Protein AF-A0A3B8WQM5-F1 (afdb_monomer_lite)

Radius of gyration: 18.55 Å; chains: 1; bounding box: 41×41×47 Å

pLDDT: mean 94.69, std 3.97, range [73.25, 98.44]

Struc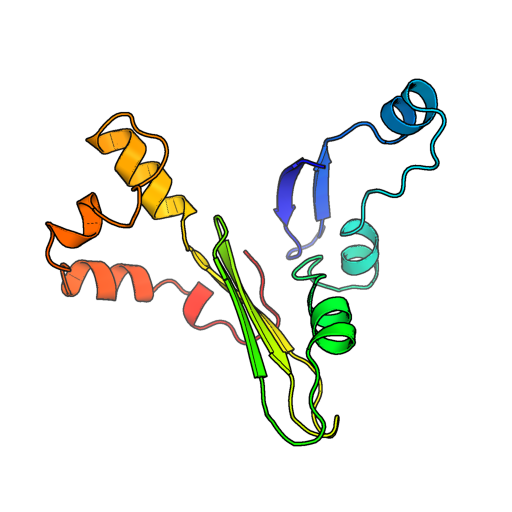ture (mmCIF, N/CA/C/O backbone):
data_AF-A0A3B8WQM5-F1
#
_entry.id   AF-A0A3B8WQM5-F1
#
loop_
_atom_site.group_PDB
_atom_site.id
_atom_site.type_symbol
_atom_site.label_atom_id
_atom_site.label_alt_id
_atom_site.label_comp_id
_atom_site.label_asym_id
_atom_site.label_entity_id
_atom_site.label_seq_id
_atom_site.pdbx_PDB_ins_code
_atom_site.Cartn_x
_atom_site.Cartn_y
_atom_site.Cartn_z
_atom_site.occupancy
_atom_site.B_iso_or_equiv
_atom_site.auth_seq_id
_atom_site.auth_comp_id
_atom_site.auth_asym_id
_atom_site.auth_atom_id
_atom_site.pdbx_PDB_model_num
ATOM 1 N N . GLY A 1 1 ? -4.397 11.530 -9.464 1.00 92.81 1 GLY A N 1
ATOM 2 C CA . GLY A 1 1 ? -5.836 11.204 -9.399 1.00 92.81 1 GLY A CA 1
ATOM 3 C C . GLY A 1 1 ? -6.174 10.664 -8.026 1.00 92.81 1 GLY A C 1
ATOM 4 O O . GLY A 1 1 ? -5.253 10.360 -7.280 1.00 92.81 1 GLY A O 1
ATOM 5 N N . GLN A 1 2 ? -7.460 10.533 -7.710 1.00 95.56 2 GLN A N 1
ATOM 6 C CA . GLN A 1 2 ? -7.966 9.980 -6.450 1.00 95.56 2 GLN A CA 1
ATOM 7 C C . GLN A 1 2 ? -8.669 8.649 -6.723 1.00 95.56 2 GLN A C 1
ATOM 9 O O . GLN A 1 2 ? -9.584 8.606 -7.544 1.00 95.56 2 GLN A O 1
ATOM 14 N N . THR A 1 3 ? -8.271 7.569 -6.050 1.00 94.75 3 THR A N 1
ATOM 15 C CA . THR A 1 3 ? -8.971 6.281 -6.166 1.00 94.75 3 THR A CA 1
ATOM 16 C C . THR A 1 3 ? -10.355 6.388 -5.537 1.00 94.75 3 THR A C 1
ATOM 18 O O . THR A 1 3 ? -10.481 6.782 -4.380 1.00 94.75 3 THR A O 1
ATOM 21 N N . ILE A 1 4 ? -11.379 6.012 -6.303 1.00 96.25 4 ILE A N 1
ATOM 22 C CA . ILE A 1 4 ? -12.757 5.855 -5.822 1.00 96.25 4 ILE A CA 1
ATOM 23 C C . ILE A 1 4 ? -13.064 4.383 -5.568 1.00 96.25 4 ILE A C 1
ATOM 25 O O . ILE A 1 4 ? -13.679 4.053 -4.556 1.00 96.25 4 ILE A O 1
ATOM 29 N N . ARG A 1 5 ? -12.626 3.488 -6.460 1.00 94.19 5 ARG A N 1
ATOM 30 C CA . ARG A 1 5 ? -12.766 2.033 -6.311 1.00 94.19 5 ARG A CA 1
ATOM 31 C C . ARG A 1 5 ? -11.572 1.315 -6.925 1.00 94.19 5 ARG A C 1
ATOM 33 O O . ARG A 1 5 ? -11.029 1.769 -7.931 1.00 94.19 5 ARG A O 1
ATOM 40 N N . HIS A 1 6 ? -11.199 0.191 -6.331 1.00 93.38 6 HIS A N 1
ATOM 41 C CA . HIS A 1 6 ? -10.163 -0.700 -6.827 1.00 93.38 6 HIS A CA 1
ATOM 42 C C . HIS A 1 6 ? -10.661 -2.138 -6.675 1.00 93.38 6 HIS A C 1
ATOM 44 O O . HIS A 1 6 ? -10.927 -2.576 -5.561 1.00 93.38 6 HIS A O 1
ATOM 50 N N . GLN A 1 7 ? -10.862 -2.839 -7.790 1.00 94.00 7 GLN A N 1
ATOM 51 C CA . GLN A 1 7 ? -11.351 -4.215 -7.802 1.00 94.00 7 GLN A CA 1
ATOM 52 C C . GLN A 1 7 ? -10.636 -4.995 -8.916 1.00 94.00 7 GLN A C 1
ATOM 54 O O . GLN A 1 7 ? -11.205 -5.226 -9.982 1.00 94.00 7 GLN A O 1
ATOM 59 N N . PRO A 1 8 ? -9.372 -5.395 -8.704 1.00 91.19 8 PRO A N 1
ATOM 60 C CA . PRO A 1 8 ? -8.571 -6.077 -9.722 1.00 91.19 8 PRO A CA 1
ATOM 61 C C . PRO A 1 8 ? -8.902 -7.569 -9.880 1.00 91.19 8 PRO A C 1
ATOM 63 O O . PRO A 1 8 ? -8.289 -8.255 -10.692 1.00 91.19 8 PRO A O 1
ATOM 66 N N . ALA A 1 9 ? -9.862 -8.083 -9.108 1.00 87.88 9 ALA A N 1
ATOM 67 C CA . ALA A 1 9 ? -10.287 -9.478 -9.122 1.00 87.88 9 ALA A 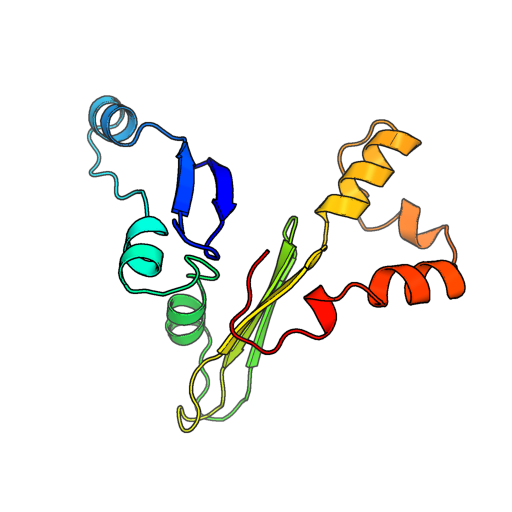CA 1
ATOM 68 C C . ALA A 1 9 ? -11.777 -9.623 -9.4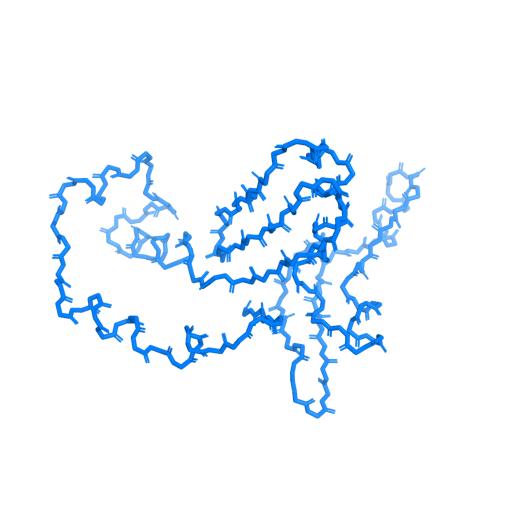80 1.00 87.88 9 ALA A C 1
ATOM 70 O O . ALA A 1 9 ? -12.580 -8.710 -9.282 1.00 87.88 9 ALA A O 1
ATOM 71 N N . GLY A 1 10 ? -12.154 -10.814 -9.951 1.00 88.06 10 GLY A N 1
ATOM 72 C CA . GLY A 1 10 ? -13.519 -11.155 -10.361 1.00 88.06 10 GLY A CA 1
ATOM 73 C C . GLY A 1 10 ? -13.716 -11.132 -11.879 1.00 88.06 10 GLY A C 1
ATOM 74 O O . GLY A 1 10 ? -12.758 -11.040 -12.640 1.00 88.06 10 GLY A O 1
ATOM 75 N N . ASN A 1 11 ? -14.973 -11.231 -12.322 1.00 91.69 11 ASN A N 1
ATOM 76 C CA . ASN A 1 11 ? -15.321 -11.398 -13.742 1.00 91.69 11 ASN A CA 1
ATOM 77 C C . ASN A 1 11 ? -15.118 -10.130 -14.593 1.00 91.69 11 ASN A C 1
ATOM 79 O O . ASN A 1 11 ? -15.083 -10.213 -15.816 1.00 91.69 11 ASN A O 1
ATOM 83 N N . ALA A 1 12 ? -15.017 -8.964 -13.955 1.00 93.75 12 ALA A N 1
ATOM 84 C CA . ALA A 1 12 ? -14.818 -7.677 -14.611 1.00 93.75 12 ALA A CA 1
ATOM 85 C C . ALA A 1 12 ? -13.831 -6.841 -13.779 1.00 93.75 12 ALA A C 1
ATOM 87 O O . ALA A 1 12 ? -14.268 -5.986 -13.011 1.00 93.75 12 ALA A O 1
ATOM 88 N N . PRO A 1 13 ? -12.520 -7.133 -13.846 1.00 94.75 13 PRO A N 1
ATOM 89 C CA . PRO A 1 13 ? -11.527 -6.438 -13.039 1.00 94.75 13 PRO A CA 1
ATOM 90 C C . PRO A 1 13 ? -11.372 -4.984 -13.504 1.00 94.75 13 PRO A C 1
ATOM 92 O O . PRO A 1 13 ? -11.283 -4.708 -14.701 1.00 94.75 13 PRO A O 1
ATOM 95 N N . PHE A 1 14 ? -11.344 -4.041 -12.561 1.00 95.81 14 PHE A N 1
ATOM 96 C CA . PHE A 1 14 ? -11.250 -2.613 -12.859 1.00 95.81 14 PHE A CA 1
ATOM 97 C C . PHE A 1 14 ? -10.620 -1.801 -11.722 1.00 95.81 14 PHE A C 1
ATOM 99 O O . PHE A 1 14 ? -10.480 -2.236 -10.578 1.00 95.81 14 PHE A O 1
ATOM 106 N N . SER A 1 15 ? -10.269 -0.559 -12.041 1.00 95.94 15 SER A N 1
ATOM 107 C CA . SER A 1 15 ? -9.847 0.447 -11.073 1.00 95.94 15 SER A CA 1
ATOM 108 C C . SER A 1 15 ? -10.361 1.803 -11.539 1.00 95.94 15 SER A C 1
ATOM 110 O O . SER A 1 15 ? -10.222 2.140 -12.709 1.00 95.94 15 SER A O 1
ATOM 112 N N . LEU A 1 16 ? -10.982 2.569 -10.643 1.00 96.31 16 LEU A N 1
ATOM 113 C CA . LEU A 1 16 ? -11.539 3.885 -10.951 1.00 96.31 16 LEU A CA 1
ATOM 114 C C . LEU A 1 16 ? -10.792 4.958 -10.167 1.00 96.31 16 LEU A C 1
ATOM 116 O O . LEU A 1 16 ? -10.864 5.017 -8.933 1.00 96.31 16 LEU A O 1
ATOM 120 N N . GLN A 1 17 ? -10.093 5.824 -10.896 1.00 97.25 17 GLN A N 1
ATOM 121 C CA . GLN A 1 17 ? -9.473 7.028 -10.359 1.00 97.25 17 GLN A CA 1
ATOM 122 C C . GLN A 1 17 ? -10.137 8.257 -10.975 1.00 97.25 17 GLN A C 1
ATOM 124 O O . GLN A 1 17 ? -10.254 8.352 -12.192 1.00 97.25 17 GLN A O 1
ATOM 129 N N . ILE A 1 18 ? -10.529 9.219 -10.143 1.00 97.00 18 ILE A N 1
ATOM 130 C CA . ILE A 1 18 ? -10.994 10.529 -10.609 1.00 97.00 18 ILE A CA 1
ATOM 131 C C . ILE A 1 18 ? -9.835 11.531 -10.688 1.00 97.00 18 ILE A C 1
ATOM 133 O O . ILE A 1 18 ? -8.755 11.333 -10.120 1.00 97.00 18 ILE A O 1
ATOM 137 N N . GLY A 1 19 ? -10.083 12.631 -11.392 1.00 95.31 19 GLY A N 1
ATOM 138 C CA . GLY A 1 19 ? -9.109 13.672 -11.712 1.00 95.31 19 GLY A CA 1
ATOM 139 C C . GLY A 1 19 ? -9.104 13.906 -13.217 1.00 95.31 19 GLY A C 1
ATOM 140 O O . GLY A 1 19 ? -8.657 13.050 -13.975 1.00 95.31 19 GLY A O 1
ATOM 141 N N . ASN A 1 20 ? -9.642 15.045 -13.652 1.00 96.81 20 ASN A N 1
ATOM 142 C CA . ASN A 1 20 ? -9.834 15.331 -15.069 1.00 96.81 20 ASN A CA 1
ATOM 143 C C . ASN A 1 20 ? -8.502 15.729 -15.727 1.00 96.81 20 ASN A C 1
ATOM 145 O O . ASN A 1 20 ? -8.102 16.891 -15.691 1.00 96.81 20 ASN A O 1
ATOM 149 N N . ALA A 1 21 ? -7.813 14.748 -16.315 1.00 97.25 21 ALA A N 1
ATOM 150 C CA . ALA A 1 21 ? -6.520 14.948 -16.965 1.00 97.25 21 ALA A CA 1
ATOM 151 C C . ALA A 1 21 ? -6.597 15.895 -18.172 1.00 97.25 21 ALA A C 1
ATOM 153 O O . ALA A 1 21 ? -5.683 16.689 -18.367 1.00 97.25 21 ALA A O 1
ATOM 154 N N . ALA A 1 22 ? -7.695 15.860 -18.936 1.00 97.81 22 ALA A N 1
ATOM 155 C CA . ALA A 1 22 ? -7.907 16.780 -20.052 1.00 97.81 22 ALA A CA 1
ATOM 156 C C . ALA A 1 22 ? -8.029 18.225 -19.551 1.00 97.81 22 ALA A C 1
ATOM 158 O O . ALA A 1 22 ? -7.325 19.106 -20.032 1.00 97.81 22 ALA A O 1
ATOM 159 N N . TRP A 1 23 ? -8.842 18.454 -18.513 1.00 98.00 23 TRP A N 1
ATOM 160 C CA . TRP A 1 23 ? -8.955 19.773 -17.888 1.00 98.00 23 TRP A CA 1
ATOM 161 C C . TRP A 1 23 ? -7.621 20.257 -17.311 1.00 98.00 23 TRP A C 1
ATOM 163 O O . TRP A 1 23 ? -7.280 21.421 -17.490 1.00 98.00 23 TRP A O 1
ATOM 173 N N . LEU A 1 24 ? -6.846 19.382 -16.655 1.00 97.88 24 LEU A N 1
ATOM 174 C CA . LEU A 1 24 ? -5.511 19.729 -16.149 1.00 97.88 24 LEU A CA 1
ATOM 175 C C . LEU A 1 24 ? -4.566 20.135 -17.283 1.00 97.88 24 LEU A C 1
ATOM 177 O O . LEU A 1 24 ? -3.871 21.142 -17.159 1.00 97.88 24 LEU A O 1
ATOM 181 N N . SER A 1 25 ? -4.569 19.383 -18.385 1.00 98.31 25 SER A N 1
ATOM 182 C CA . SER A 1 25 ? -3.705 19.663 -19.528 1.00 98.31 25 SER A CA 1
ATOM 183 C C . SER A 1 25 ? -4.045 21.003 -20.181 1.00 98.31 25 SER A C 1
ATOM 185 O O . SER A 1 25 ? -3.147 21.822 -20.367 1.00 98.31 25 SER A O 1
ATOM 187 N N . GLU A 1 26 ? -5.333 21.272 -20.416 1.00 98.38 26 GLU A N 1
ATOM 188 C CA . GLU A 1 26 ? -5.822 22.550 -20.953 1.00 98.38 26 GLU A CA 1
ATOM 189 C C . GLU A 1 26 ? -5.538 23.722 -20.004 1.00 98.38 26 GLU A C 1
ATOM 191 O O . GLU A 1 26 ? -5.030 24.766 -20.409 1.00 98.38 26 GLU A O 1
ATOM 196 N N . ARG A 1 27 ? -5.828 23.560 -18.706 1.00 98.38 27 ARG A N 1
ATOM 197 C CA . ARG A 1 27 ? -5.716 24.647 -17.722 1.00 98.38 27 ARG A CA 1
ATOM 198 C C . ARG A 1 27 ? -4.274 25.076 -17.462 1.00 98.38 27 ARG A C 1
ATOM 200 O O . ARG A 1 27 ? -4.057 26.236 -17.089 1.00 98.38 27 ARG A O 1
ATOM 207 N N . LEU A 1 28 ? -3.332 24.140 -17.574 1.00 98.06 28 LEU A N 1
ATOM 208 C CA . LEU A 1 28 ? -1.919 24.348 -17.256 1.00 98.06 28 LEU A CA 1
ATOM 209 C C . LEU A 1 28 ? -1.038 24.507 -18.499 1.00 98.06 28 LEU A C 1
ATOM 211 O O . LEU A 1 28 ? 0.089 24.971 -18.361 1.00 98.06 28 LEU A O 1
ATOM 215 N N . GLY A 1 29 ? -1.514 24.126 -19.690 1.00 98.00 29 GLY A N 1
ATOM 216 C CA . GLY A 1 29 ? -0.692 24.092 -20.904 1.00 98.00 29 GLY A CA 1
ATOM 217 C C . GLY A 1 29 ? 0.436 23.055 -20.836 1.00 98.00 29 GLY A C 1
ATOM 218 O O . GLY A 1 29 ? 1.459 23.205 -21.499 1.00 98.00 29 GLY A O 1
ATOM 219 N N . ILE A 1 30 ? 0.282 22.024 -19.998 1.00 98.31 30 ILE A N 1
ATOM 220 C CA . ILE A 1 30 ? 1.297 20.995 -19.743 1.00 98.31 30 ILE A CA 1
ATOM 221 C C . ILE A 1 30 ? 0.713 19.627 -20.095 1.00 98.31 30 ILE A C 1
ATOM 223 O O . ILE A 1 30 ? -0.394 19.278 -19.671 1.00 98.31 30 ILE A O 1
ATOM 227 N N . SER A 1 31 ? 1.471 18.823 -20.843 1.00 98.25 31 SER A N 1
ATOM 228 C CA . SER A 1 31 ? 1.112 17.433 -21.133 1.00 98.25 31 SER A CA 1
ATOM 229 C C . SER A 1 31 ? 0.888 16.654 -19.836 1.00 98.25 31 SER A C 1
ATOM 231 O O . SER A 1 31 ? 1.787 16.546 -19.003 1.00 98.25 31 SER A O 1
ATOM 233 N N . THR A 1 32 ? -0.309 16.095 -19.667 1.00 97.88 32 THR A N 1
ATOM 234 C CA . THR A 1 32 ? -0.697 15.374 -18.448 1.00 97.88 32 THR A CA 1
ATOM 235 C C . THR A 1 32 ? -0.834 13.880 -18.732 1.00 97.88 32 THR A C 1
ATOM 237 O O . THR A 1 32 ? -1.661 13.473 -19.543 1.00 97.88 32 THR A O 1
ATOM 240 N N . VAL A 1 33 ? -0.049 13.053 -18.036 1.00 97.12 33 VAL A N 1
ATOM 241 C CA . VAL A 1 33 ? -0.159 11.584 -18.072 1.00 97.12 33 VAL A CA 1
ATOM 242 C C . VAL A 1 33 ? -0.947 11.118 -16.847 1.00 97.12 33 VAL A C 1
ATOM 244 O O . VAL A 1 33 ? -0.632 11.501 -15.720 1.00 97.12 33 VAL A O 1
ATOM 247 N N . ALA A 1 34 ? -1.983 10.309 -17.056 1.00 96.94 34 ALA A N 1
ATOM 248 C CA . ALA A 1 34 ? -2.886 9.832 -16.009 1.00 96.94 34 ALA A CA 1
ATOM 249 C C . ALA A 1 34 ? -3.311 8.372 -16.261 1.00 96.94 34 ALA A C 1
ATOM 251 O O . ALA A 1 34 ? -2.848 7.748 -17.209 1.00 96.94 34 ALA A O 1
ATOM 252 N N . ASP A 1 35 ? -4.182 7.837 -15.398 1.00 95.62 35 ASP A N 1
ATOM 253 C CA . ASP A 1 35 ? -4.766 6.488 -15.516 1.00 95.62 35 ASP A CA 1
ATOM 254 C C . ASP A 1 35 ? -3.744 5.329 -15.567 1.00 95.62 35 ASP A C 1
ATOM 256 O O . ASP A 1 35 ? -3.829 4.382 -16.346 1.00 95.62 35 ASP A O 1
ATOM 260 N N . PHE A 1 36 ? -2.743 5.390 -14.686 1.00 96.19 36 PHE A N 1
ATOM 261 C CA . PHE A 1 36 ? -1.635 4.428 -14.669 1.00 96.19 36 PHE A CA 1
ATOM 262 C C . PHE A 1 36 ? -2.046 2.979 -14.348 1.00 96.19 36 PHE A C 1
ATOM 264 O O . PHE A 1 36 ? -1.314 2.053 -14.690 1.00 96.19 36 PHE A O 1
ATOM 271 N N . ARG A 1 37 ? -3.182 2.761 -13.669 1.00 96.12 37 ARG A N 1
ATOM 272 C CA . ARG A 1 37 ? -3.589 1.429 -13.179 1.00 96.12 37 ARG A CA 1
ATOM 273 C C . ARG A 1 37 ? -4.333 0.612 -14.227 1.00 96.12 37 ARG A C 1
ATOM 275 O O . ARG A 1 37 ? -4.177 -0.606 -14.263 1.00 96.12 37 ARG A O 1
ATOM 282 N N . SER A 1 38 ? -5.122 1.270 -15.075 1.00 94.94 38 SER A N 1
ATOM 283 C CA . SER A 1 38 ? -6.011 0.591 -16.021 1.00 94.94 38 SER A CA 1
ATOM 284 C C . SER A 1 38 ? -5.248 -0.254 -17.033 1.00 94.94 38 SER A C 1
ATOM 286 O O . SER A 1 38 ? -5.680 -1.357 -17.358 1.00 94.94 38 SER A O 1
ATOM 288 N N . ARG A 1 39 ? -4.067 0.201 -17.475 1.00 94.88 39 ARG A N 1
ATOM 289 C CA . ARG A 1 39 ? -3.228 -0.577 -18.395 1.00 94.88 39 ARG A CA 1
ATOM 290 C C . ARG A 1 39 ? -2.719 -1.879 -17.774 1.00 94.88 39 ARG A C 1
ATOM 292 O O . ARG A 1 39 ? -2.728 -2.894 -18.462 1.00 94.88 39 ARG A O 1
ATOM 299 N N . ASP A 1 40 ? -2.291 -1.846 -16.513 1.00 95.12 40 ASP A N 1
ATOM 300 C CA . ASP A 1 40 ? -1.792 -3.036 -15.813 1.00 95.12 40 ASP A CA 1
ATOM 301 C C . ASP A 1 40 ? -2.905 -4.080 -15.642 1.00 95.12 40 ASP A C 1
ATOM 303 O O . ASP A 1 40 ? -2.732 -5.241 -16.015 1.00 95.12 40 ASP A O 1
ATOM 307 N N . ILE A 1 41 ? -4.093 -3.644 -15.208 1.00 94.56 41 ILE A N 1
ATOM 308 C CA . ILE A 1 41 ? -5.279 -4.507 -15.084 1.00 94.56 41 ILE A CA 1
ATOM 309 C C . ILE A 1 41 ? -5.700 -5.078 -16.442 1.00 94.56 41 ILE A C 1
ATOM 311 O O . ILE A 1 41 ? -5.966 -6.273 -16.549 1.00 94.56 41 ILE A O 1
ATOM 315 N N . ALA A 1 42 ? -5.696 -4.267 -17.504 1.00 93.81 42 ALA A N 1
ATOM 316 C CA . ALA A 1 42 ? -6.000 -4.735 -18.858 1.00 93.81 42 ALA A CA 1
ATOM 317 C C . ALA A 1 42 ? -4.999 -5.791 -19.368 1.00 93.81 42 ALA A C 1
ATOM 319 O O . ALA A 1 42 ? -5.350 -6.600 -20.224 1.00 93.81 42 ALA A O 1
ATOM 320 N N . SER A 1 43 ? -3.771 -5.813 -18.837 1.00 93.31 43 SER A N 1
ATOM 321 C CA . SER A 1 43 ? -2.780 -6.868 -19.099 1.00 93.31 43 SER A CA 1
ATOM 322 C C . SER A 1 43 ? -2.852 -8.065 -18.138 1.00 93.31 43 SER A C 1
ATOM 324 O O . SER A 1 43 ? -1.977 -8.926 -18.186 1.00 93.31 43 SER A O 1
ATOM 326 N N . GLY A 1 44 ? -3.875 -8.144 -17.281 1.00 91.56 44 GLY A N 1
ATOM 327 C CA . GLY A 1 44 ? -4.057 -9.221 -16.298 1.00 91.56 44 GLY A CA 1
ATOM 328 C C . GLY A 1 44 ? -3.323 -9.006 -14.968 1.00 91.56 44 GLY A C 1
ATOM 329 O O . GLY A 1 44 ? -3.263 -9.921 -14.148 1.00 91.56 44 GLY A O 1
ATOM 330 N N . GLY A 1 45 ? -2.753 -7.818 -14.755 1.00 90.94 45 GLY A N 1
ATOM 331 C CA . GLY A 1 45 ? -2.124 -7.410 -13.503 1.00 90.94 45 GLY A CA 1
ATOM 332 C C . GLY A 1 45 ? -3.132 -6.988 -12.430 1.00 90.94 45 GLY A C 1
ATOM 333 O O . GLY A 1 45 ? -4.347 -7.062 -12.609 1.00 90.94 45 GLY A O 1
ATOM 334 N N . GLN A 1 46 ? -2.617 -6.538 -11.286 1.00 91.25 46 GLN A N 1
ATOM 335 C CA . GLN A 1 46 ? -3.431 -6.122 -10.136 1.00 91.25 46 GLN A CA 1
ATOM 336 C C . GLN A 1 46 ? -3.714 -4.612 -10.105 1.00 91.25 46 GLN A C 1
ATOM 338 O O . GLN A 1 46 ? -4.463 -4.140 -9.263 1.00 91.25 46 GLN A O 1
ATOM 343 N N . GLY A 1 47 ? -3.102 -3.805 -10.972 1.00 91.25 47 GLY A N 1
ATOM 344 C CA . GLY A 1 47 ? -3.174 -2.340 -10.940 1.00 91.25 47 GLY A CA 1
ATOM 345 C C . GLY A 1 47 ? -2.468 -1.698 -9.742 1.00 91.25 47 GLY A C 1
ATOM 346 O O . GLY A 1 47 ? -2.541 -0.475 -9.572 1.00 91.25 47 GLY A O 1
ATOM 347 N N . ALA A 1 48 ? -1.821 -2.498 -8.892 1.00 88.62 48 ALA A N 1
ATOM 348 C CA . ALA A 1 48 ? -1.115 -2.096 -7.684 1.00 88.62 48 ALA A CA 1
ATOM 349 C C . ALA A 1 48 ? -0.215 -3.238 -7.151 1.00 88.62 48 ALA A C 1
ATOM 351 O O . ALA A 1 48 ? -0.540 -4.406 -7.364 1.00 88.62 48 ALA A O 1
ATOM 352 N N . PRO A 1 49 ? 0.865 -2.914 -6.411 1.00 85.75 49 PRO A N 1
ATOM 353 C CA . PRO A 1 49 ? 1.532 -1.613 -6.387 1.00 85.75 49 PRO A CA 1
ATOM 354 C C . PRO A 1 49 ? 2.315 -1.382 -7.697 1.00 85.75 49 PRO A C 1
ATOM 356 O O . PRO A 1 49 ? 3.003 -2.274 -8.177 1.00 85.75 49 PRO A O 1
ATOM 359 N N . LEU A 1 50 ? 2.251 -0.172 -8.272 1.00 88.38 50 LEU A N 1
ATOM 360 C CA . LEU A 1 50 ? 2.990 0.178 -9.508 1.00 88.38 50 LEU A CA 1
ATOM 361 C C . LEU A 1 50 ? 4.424 0.678 -9.244 1.00 88.38 50 LEU A C 1
ATOM 363 O O . LEU A 1 50 ? 5.259 0.737 -10.144 1.00 88.38 50 LEU A O 1
ATOM 367 N N . VAL A 1 51 ? 4.723 1.025 -7.992 1.00 91.06 51 VAL A N 1
ATOM 368 C CA . VAL A 1 51 ? 6.022 1.547 -7.547 1.00 91.06 51 VAL A CA 1
ATOM 369 C C . VAL A 1 51 ? 7.211 0.567 -7.588 1.00 91.06 51 VAL A C 1
ATOM 371 O O . VAL A 1 51 ? 8.333 1.069 -7.654 1.00 91.06 51 VAL A O 1
ATOM 374 N N . PRO A 1 52 ? 7.070 -0.782 -7.608 1.00 90.12 52 PRO A N 1
ATOM 375 C CA . PRO A 1 52 ? 8.222 -1.685 -7.579 1.00 90.12 52 PRO A CA 1
ATOM 376 C C . PRO A 1 52 ? 9.258 -1.459 -8.687 1.00 90.12 52 PRO A C 1
ATOM 378 O O . PRO A 1 52 ? 10.459 -1.572 -8.437 1.00 90.12 52 PRO A O 1
ATOM 381 N N . ALA A 1 53 ? 8.824 -1.098 -9.899 1.00 90.75 53 ALA A N 1
ATOM 382 C CA . ALA A 1 53 ? 9.739 -0.786 -11.000 1.00 90.75 53 ALA A CA 1
ATOM 383 C C . ALA A 1 53 ? 10.594 0.458 -10.697 1.00 90.75 53 ALA A C 1
ATOM 385 O O . ALA A 1 53 ? 11.808 0.447 -10.904 1.00 90.75 53 ALA A O 1
ATOM 386 N N . PHE A 1 54 ? 9.973 1.499 -10.138 1.00 93.81 54 PHE A N 1
ATOM 387 C CA . PHE A 1 54 ? 10.660 2.711 -9.693 1.00 93.81 54 PHE A CA 1
ATOM 388 C C . PHE A 1 54 ? 11.585 2.436 -8.498 1.00 93.81 54 PHE A C 1
ATOM 390 O O . PHE A 1 54 ? 12.746 2.842 -8.514 1.00 93.81 54 PHE A O 1
ATOM 397 N N . HIS A 1 55 ? 11.120 1.675 -7.503 1.00 95.25 55 HIS A N 1
ATOM 398 C CA . HIS A 1 55 ? 11.940 1.262 -6.362 1.00 95.25 55 HIS A CA 1
ATOM 399 C C . HIS A 1 55 ? 13.177 0.482 -6.800 1.00 95.25 55 HIS A C 1
ATOM 401 O O . HIS A 1 55 ? 14.261 0.715 -6.275 1.00 95.25 55 HIS A O 1
ATOM 407 N N . ARG A 1 56 ? 13.052 -0.412 -7.786 1.00 92.94 56 ARG A N 1
ATOM 408 C CA . ARG A 1 56 ? 14.207 -1.112 -8.353 1.00 92.94 56 ARG A CA 1
ATOM 409 C C . ARG A 1 56 ? 15.190 -0.136 -8.989 1.00 92.94 56 ARG A C 1
ATOM 411 O O . ARG A 1 56 ? 16.381 -0.240 -8.724 1.00 92.94 56 ARG A O 1
ATOM 418 N N . TRP A 1 57 ? 14.705 0.779 -9.826 1.00 93.75 57 TRP A N 1
ATOM 419 C CA . TRP A 1 57 ? 15.563 1.751 -10.506 1.00 93.75 57 TRP A CA 1
ATOM 420 C C . TRP A 1 57 ? 16.354 2.615 -9.514 1.00 93.75 57 TRP A C 1
ATOM 422 O O . TRP A 1 57 ? 17.551 2.812 -9.706 1.00 93.75 57 TRP A O 1
ATOM 432 N N . LEU A 1 58 ? 15.709 3.073 -8.439 1.00 96.19 58 LEU A N 1
ATOM 433 C CA . LEU A 1 58 ? 16.322 3.996 -7.484 1.00 96.19 58 LEU A CA 1
ATOM 434 C C . LEU A 1 58 ? 17.107 3.299 -6.362 1.00 96.19 58 LEU A C 1
ATOM 436 O O . LEU A 1 58 ? 18.158 3.781 -5.945 1.00 96.19 58 LEU A O 1
ATOM 440 N N . PHE A 1 59 ? 16.594 2.181 -5.846 1.00 95.69 59 PHE A N 1
ATOM 441 C CA . PHE A 1 59 ? 17.062 1.574 -4.600 1.00 95.69 59 PHE A CA 1
ATOM 442 C C . PHE A 1 59 ? 17.666 0.181 -4.758 1.00 95.69 59 PHE A C 1
ATOM 444 O O . PHE A 1 59 ? 18.082 -0.381 -3.746 1.00 95.69 59 PHE A O 1
ATOM 451 N N . ALA A 1 60 ? 17.749 -0.409 -5.955 1.00 94.38 60 ALA A N 1
ATOM 452 C CA . ALA A 1 60 ? 18.428 -1.698 -6.097 1.00 94.38 60 ALA A CA 1
ATOM 453 C C . ALA A 1 60 ? 19.902 -1.612 -5.661 1.00 94.38 60 ALA A C 1
ATOM 455 O O . ALA A 1 60 ? 20.558 -0.578 -5.788 1.00 94.38 60 ALA A O 1
ATOM 456 N N . SER A 1 61 ? 20.429 -2.723 -5.145 1.00 94.62 61 SER A N 1
ATOM 457 C CA . SER A 1 61 ? 21.831 -2.840 -4.747 1.00 94.62 61 SER A CA 1
ATOM 458 C C . SER A 1 61 ? 22.454 -4.102 -5.343 1.00 94.62 61 SER A C 1
ATOM 460 O O . SER A 1 61 ? 21.802 -5.148 -5.401 1.00 94.62 61 SER A O 1
ATOM 462 N N . PRO A 1 62 ? 23.724 -4.054 -5.782 1.00 94.44 62 PRO A N 1
ATOM 463 C CA . PRO A 1 62 ? 24.427 -5.254 -6.219 1.00 94.44 62 PRO A CA 1
ATOM 464 C C . PRO A 1 62 ? 24.728 -6.214 -5.058 1.00 94.44 62 PRO A C 1
ATOM 466 O O . PRO A 1 62 ? 24.884 -7.407 -5.298 1.00 94.44 62 PRO A O 1
ATOM 469 N N . THR A 1 63 ? 24.799 -5.716 -3.819 1.00 96.12 63 THR A N 1
ATOM 470 C CA . THR A 1 63 ? 25.321 -6.463 -2.659 1.00 96.12 63 THR A CA 1
ATOM 471 C C . THR A 1 63 ? 24.342 -6.598 -1.497 1.00 96.12 63 THR A C 1
ATOM 473 O O . THR A 1 63 ? 24.637 -7.322 -0.552 1.00 96.12 63 THR A O 1
ATOM 47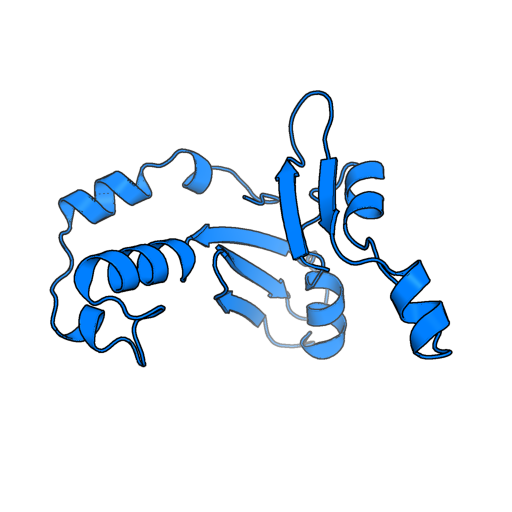6 N N . GLN A 1 64 ? 23.195 -5.915 -1.534 1.00 95.75 64 GLN A N 1
ATOM 477 C CA . GLN A 1 64 ? 22.246 -5.890 -0.419 1.00 95.75 64 GLN A CA 1
ATOM 478 C C . GLN A 1 64 ? 20.825 -6.187 -0.885 1.00 95.75 64 GLN A C 1
ATOM 480 O O . GLN A 1 64 ? 20.329 -5.544 -1.811 1.00 95.75 64 GLN A O 1
ATOM 485 N N . ASP A 1 65 ? 20.164 -7.109 -0.190 1.00 95.62 65 ASP A N 1
ATOM 486 C CA . ASP A 1 65 ? 18.714 -7.240 -0.253 1.00 95.62 65 ASP A CA 1
ATOM 487 C C . ASP A 1 65 ? 18.091 -6.028 0.445 1.00 95.62 65 ASP A C 1
ATOM 489 O O . ASP A 1 65 ? 18.516 -5.634 1.535 1.00 95.62 65 ASP A O 1
ATOM 493 N N . ARG A 1 66 ? 17.090 -5.414 -0.184 1.00 96.44 66 ARG A N 1
ATOM 494 C CA . ARG A 1 66 ? 16.384 -4.250 0.363 1.00 96.44 66 ARG A CA 1
ATOM 495 C C . ARG A 1 66 ? 14.885 -4.495 0.368 1.00 96.44 66 ARG A C 1
ATOM 497 O O . ARG A 1 66 ? 14.346 -5.131 -0.534 1.00 96.44 66 ARG A O 1
ATOM 504 N N . CYS A 1 67 ? 14.212 -3.972 1.383 1.00 96.69 67 CYS A N 1
ATOM 505 C CA . CYS A 1 67 ? 12.760 -3.927 1.449 1.00 96.69 67 CYS A CA 1
ATOM 506 C C . CYS A 1 67 ? 12.344 -2.467 1.590 1.00 96.69 67 CYS A C 1
ATOM 508 O O . CYS A 1 67 ? 12.793 -1.787 2.511 1.00 96.69 67 CYS A O 1
ATOM 510 N N . ILE A 1 68 ? 11.528 -1.985 0.661 1.00 97.62 68 ILE A N 1
ATOM 511 C CA . ILE A 1 68 ? 10.929 -0.655 0.740 1.00 97.62 68 ILE A CA 1
ATOM 512 C C . ILE A 1 68 ? 9.522 -0.834 1.288 1.00 97.62 68 ILE A C 1
ATOM 514 O O . ILE A 1 68 ? 8.728 -1.535 0.666 1.00 97.62 68 ILE A O 1
ATOM 518 N N . LEU A 1 69 ? 9.233 -0.224 2.434 1.00 97.50 69 LEU A N 1
ATOM 519 C CA . LEU A 1 69 ? 7.921 -0.237 3.073 1.00 97.50 69 LEU A CA 1
ATOM 520 C C . LEU A 1 69 ? 7.265 1.132 2.899 1.00 97.50 69 LEU A C 1
ATOM 522 O O . LEU A 1 69 ? 7.843 2.149 3.277 1.00 97.50 69 LEU A O 1
ATOM 526 N N . ASN A 1 70 ? 6.052 1.145 2.357 1.00 96.56 70 ASN A N 1
ATOM 527 C CA . ASN A 1 70 ? 5.196 2.322 2.312 1.00 96.56 70 ASN A CA 1
ATOM 528 C C . ASN A 1 70 ? 4.011 2.134 3.265 1.00 96.56 70 ASN A C 1
ATOM 530 O O . ASN A 1 70 ? 3.272 1.159 3.128 1.00 96.56 70 ASN A O 1
ATOM 534 N N . LEU A 1 71 ? 3.809 3.088 4.175 1.00 96.81 71 LEU A N 1
ATOM 535 C CA . LEU A 1 71 ? 2.708 3.118 5.142 1.00 96.81 71 LEU A CA 1
ATOM 536 C C . LEU A 1 71 ? 1.728 4.242 4.776 1.00 96.81 71 LEU A C 1
ATOM 538 O O . LEU A 1 71 ? 1.818 5.353 5.289 1.00 96.81 71 LEU A O 1
ATOM 542 N N . GLY A 1 72 ? 0.824 3.961 3.833 1.00 94.69 72 GLY A N 1
ATOM 543 C CA . GLY A 1 72 ? -0.314 4.835 3.534 1.00 94.69 72 GLY A CA 1
ATOM 544 C C . GLY A 1 72 ? -1.548 4.429 4.342 1.00 94.69 72 GLY A C 1
ATOM 545 O O . GLY A 1 72 ? -1.436 3.927 5.455 1.00 94.69 72 GLY A O 1
ATOM 546 N N . GLY A 1 73 ? -2.740 4.548 3.749 1.00 94.06 73 GLY A N 1
ATOM 547 C CA . GLY A 1 73 ? -3.930 3.890 4.306 1.00 94.06 73 GLY A CA 1
ATOM 548 C C . GLY A 1 73 ? -3.787 2.358 4.322 1.00 94.06 73 GLY A C 1
ATOM 549 O O . GLY A 1 73 ? -4.107 1.706 5.313 1.00 94.06 73 GLY A O 1
ATOM 550 N N . ILE A 1 74 ? -3.223 1.810 3.241 1.00 94.44 74 ILE A N 1
ATOM 551 C CA . ILE A 1 74 ? -2.797 0.414 3.088 1.00 94.44 74 ILE A CA 1
ATOM 552 C C . ILE A 1 74 ? -1.263 0.373 3.073 1.00 94.44 74 ILE A C 1
ATOM 554 O O . ILE A 1 74 ? -0.621 1.209 2.423 1.00 94.44 74 ILE A O 1
ATOM 558 N N . ALA A 1 75 ? -0.679 -0.594 3.780 1.00 96.88 75 ALA A N 1
ATOM 559 C CA . ALA A 1 75 ? 0.747 -0.880 3.721 1.00 96.88 75 ALA A CA 1
ATOM 560 C C . ALA A 1 75 ? 1.084 -1.718 2.488 1.00 96.88 75 ALA A C 1
ATOM 562 O O . ALA A 1 75 ? 0.396 -2.691 2.174 1.00 96.88 75 ALA A O 1
ATOM 563 N N . ASN A 1 76 ? 2.193 -1.390 1.832 1.00 95.62 76 ASN A N 1
ATOM 564 C CA . ASN A 1 76 ? 2.767 -2.238 0.796 1.00 95.62 76 ASN A CA 1
ATOM 565 C C . ASN A 1 76 ? 4.281 -2.299 0.906 1.00 95.62 76 ASN A C 1
ATOM 567 O O . ASN A 1 76 ? 4.927 -1.361 1.382 1.00 95.62 76 ASN A O 1
ATOM 571 N N . ILE A 1 77 ? 4.833 -3.420 0.453 1.00 97.06 77 ILE A N 1
ATOM 572 C CA . ILE A 1 77 ? 6.274 -3.610 0.385 1.00 97.06 77 ILE A CA 1
ATOM 573 C C . ILE A 1 77 ? 6.739 -3.790 -1.051 1.00 97.06 77 ILE A C 1
ATOM 575 O O . ILE A 1 77 ? 6.010 -4.269 -1.918 1.00 97.06 77 ILE A O 1
ATOM 579 N N . THR A 1 78 ? 7.996 -3.443 -1.295 1.00 96.75 78 THR A N 1
ATOM 580 C CA . THR A 1 78 ? 8.765 -3.917 -2.444 1.00 96.75 78 THR A CA 1
ATOM 581 C C . THR A 1 78 ? 10.035 -4.584 -1.948 1.00 96.75 78 THR A C 1
ATOM 583 O O . THR A 1 78 ? 10.900 -3.923 -1.375 1.00 96.75 78 THR A O 1
ATOM 586 N N . TRP A 1 79 ? 10.172 -5.877 -2.214 1.00 95.69 79 TRP A N 1
ATOM 587 C CA . TRP A 1 79 ? 11.402 -6.618 -1.995 1.00 95.69 79 TRP A CA 1
ATOM 588 C C . TRP A 1 79 ? 12.300 -6.543 -3.233 1.00 95.69 79 TRP A C 1
ATOM 590 O O . TRP A 1 79 ? 11.892 -6.888 -4.346 1.00 95.69 79 TRP A O 1
ATOM 600 N N . LEU A 1 80 ? 13.530 -6.082 -3.016 1.00 95.50 80 LEU A N 1
ATOM 601 C CA . LEU A 1 80 ? 14.577 -5.869 -4.007 1.00 95.50 80 LEU A CA 1
ATOM 602 C C . LEU A 1 80 ? 15.765 -6.790 -3.687 1.00 95.50 80 LEU A C 1
ATOM 604 O O . LEU A 1 80 ? 16.605 -6.433 -2.857 1.00 95.50 80 LEU A O 1
ATOM 608 N N . PRO A 1 81 ? 15.857 -7.965 -4.326 1.00 95.19 81 PRO A N 1
ATOM 609 C CA . PRO A 1 81 ? 16.987 -8.868 -4.141 1.00 95.19 81 PRO A CA 1
ATOM 610 C C . PRO A 1 81 ? 18.298 -8.283 -4.682 1.00 95.19 81 PRO A C 1
ATOM 612 O O . PRO A 1 81 ? 18.320 -7.649 -5.745 1.00 95.19 81 PRO A O 1
ATOM 615 N N . ALA A 1 82 ? 19.404 -8.568 -3.999 1.00 94.81 82 ALA A N 1
ATOM 616 C CA . ALA A 1 82 ? 20.741 -8.185 -4.422 1.00 94.81 82 ALA A CA 1
ATOM 617 C C . ALA A 1 82 ? 21.104 -8.788 -5.788 1.00 94.81 82 ALA A C 1
ATOM 619 O O . ALA A 1 82 ? 20.742 -9.922 -6.127 1.00 94.81 82 ALA A O 1
ATOM 620 N N . GLY A 1 83 ? 21.864 -8.034 -6.584 1.00 85.12 83 GLY A N 1
ATOM 621 C CA . GLY A 1 83 ? 22.502 -8.558 -7.797 1.00 85.12 83 GLY A CA 1
ATOM 622 C C . GLY A 1 83 ? 21.534 -9.035 -8.891 1.00 85.12 83 GLY A C 1
ATOM 623 O O . GLY A 1 83 ? 21.951 -9.761 -9.789 1.00 85.12 83 GLY A O 1
ATOM 624 N N . SER A 1 84 ? 20.253 -8.643 -8.833 1.00 73.25 84 SER A N 1
ATOM 625 C CA . SER A 1 84 ? 19.207 -8.936 -9.836 1.00 73.25 84 SER A CA 1
ATOM 626 C C . SER A 1 84 ? 18.963 -10.423 -10.155 1.00 73.25 84 SER A C 1
ATOM 628 O O . SER A 1 84 ? 18.353 -10.729 -11.177 1.00 73.25 84 SER A O 1
ATOM 630 N N . ARG A 1 85 ? 19.408 -11.365 -9.309 1.00 75.94 85 ARG A N 1
ATOM 631 C CA . ARG A 1 85 ? 19.252 -12.815 -9.570 1.00 75.94 85 ARG A CA 1
ATOM 632 C C . ARG A 1 85 ? 17.836 -13.339 -9.330 1.00 75.94 85 ARG A C 1
ATOM 634 O O . ARG A 1 85 ? 17.488 -14.402 -9.832 1.00 75.94 85 ARG A O 1
ATOM 641 N N . LYS A 1 86 ? 17.040 -12.623 -8.538 1.00 86.75 86 LYS A N 1
ATOM 642 C CA . LYS A 1 86 ? 15.652 -12.963 -8.206 1.00 86.75 86 LYS A CA 1
ATOM 643 C C . LYS A 1 86 ? 14.721 -11.836 -8.670 1.00 86.75 86 LYS A C 1
ATOM 645 O O . LYS A 1 86 ? 15.158 -10.682 -8.712 1.00 86.75 86 LYS A O 1
ATOM 650 N N . PRO A 1 87 ? 13.464 -12.149 -9.028 1.00 89.31 87 PRO A N 1
ATOM 651 C CA . PRO A 1 87 ? 12.501 -11.132 -9.424 1.00 89.31 87 PRO A CA 1
ATOM 652 C C . PRO A 1 87 ? 12.204 -10.181 -8.261 1.00 89.31 87 PRO A C 1
ATOM 654 O O . PRO A 1 87 ? 12.196 -10.582 -7.098 1.00 89.31 87 PRO A O 1
ATOM 657 N N . VAL A 1 88 ? 11.938 -8.920 -8.598 1.00 91.75 88 VAL A N 1
ATOM 658 C CA . VAL A 1 88 ? 11.373 -7.952 -7.653 1.00 91.75 88 VAL A CA 1
ATOM 659 C C . VAL A 1 88 ? 9.943 -8.367 -7.340 1.00 91.75 88 VAL A C 1
ATOM 661 O O . VAL A 1 88 ? 9.182 -8.695 -8.250 1.00 91.75 88 VAL A O 1
ATOM 664 N N . VAL A 1 89 ? 9.580 -8.334 -6.062 1.00 92.06 89 VAL A N 1
ATOM 665 C CA . VAL A 1 89 ? 8.236 -8.687 -5.597 1.00 92.06 89 VAL A CA 1
ATOM 666 C C . VAL A 1 89 ? 7.657 -7.495 -4.856 1.00 92.06 89 VAL A C 1
ATOM 668 O O . VAL A 1 89 ? 8.328 -6.912 -4.009 1.00 92.06 89 VAL A O 1
ATOM 671 N N . GLY A 1 90 ? 6.413 -7.134 -5.156 1.00 92.56 90 GLY A N 1
ATOM 672 C CA . GLY A 1 90 ? 5.676 -6.131 -4.399 1.00 92.56 90 GLY A CA 1
ATOM 673 C C . GLY A 1 90 ? 4.218 -6.528 -4.241 1.00 92.56 90 GLY A C 1
ATOM 674 O O . GLY A 1 90 ? 3.644 -7.142 -5.139 1.00 92.56 90 GLY A O 1
ATOM 675 N N . PHE A 1 91 ? 3.652 -6.234 -3.078 1.00 93.50 91 PHE A N 1
ATOM 676 C CA . PHE A 1 91 ? 2.265 -6.543 -2.735 1.00 93.50 91 PHE A CA 1
ATOM 677 C C . PHE A 1 91 ? 1.831 -5.716 -1.523 1.00 93.50 91 PHE A C 1
ATOM 679 O O . PHE A 1 91 ? 2.675 -5.221 -0.765 1.00 93.50 91 PHE A O 1
ATOM 686 N N . ASP A 1 92 ? 0.521 -5.603 -1.331 1.00 94.62 92 ASP A N 1
ATOM 687 C CA . ASP A 1 92 ? -0.046 -4.961 -0.152 1.00 94.62 92 ASP A CA 1
ATOM 688 C C . ASP A 1 92 ? -0.030 -5.944 1.025 1.00 94.62 92 ASP A C 1
ATOM 690 O O . ASP A 1 92 ? -0.524 -7.075 0.931 1.00 94.62 92 ASP A O 1
ATOM 694 N N . THR A 1 93 ? 0.534 -5.534 2.157 1.00 96.31 93 THR A N 1
ATOM 695 C CA . THR A 1 93 ? 0.610 -6.380 3.357 1.00 96.31 93 THR A CA 1
ATOM 696 C C . THR A 1 93 ? -0.691 -6.364 4.155 1.00 96.31 93 THR A C 1
ATOM 698 O O . THR A 1 93 ? -0.960 -7.325 4.871 1.00 96.31 93 THR A O 1
ATOM 701 N N . GLY A 1 94 ? -1.506 -5.315 4.007 1.00 96.06 94 GLY A N 1
ATOM 702 C CA . GLY A 1 94 ? -2.764 -5.121 4.730 1.00 96.06 94 GLY A CA 1
ATOM 703 C C . GLY A 1 94 ? -2.966 -3.658 5.146 1.00 96.06 94 GLY A C 1
ATOM 704 O O . GLY A 1 94 ? -2.308 -2.775 4.589 1.00 96.06 94 GLY A O 1
ATOM 705 N N . PRO A 1 95 ? -3.860 -3.374 6.109 1.00 96.69 95 PRO A N 1
ATOM 706 C CA . PRO A 1 95 ? -4.082 -2.014 6.590 1.00 96.69 95 PRO A CA 1
ATOM 707 C C . PRO A 1 95 ? -2.820 -1.425 7.237 1.00 96.69 95 PRO A C 1
ATOM 709 O O . PRO A 1 95 ? -2.035 -2.137 7.861 1.00 96.69 95 PRO A O 1
ATOM 712 N N . ALA A 1 96 ? -2.655 -0.113 7.089 1.00 96.62 96 ALA A N 1
ATOM 713 C CA . ALA A 1 96 ? -1.728 0.702 7.869 1.00 96.62 96 ALA A CA 1
ATOM 714 C C . ALA A 1 96 ? -2.523 1.803 8.575 1.00 96.62 96 ALA A C 1
ATOM 716 O O . ALA A 1 96 ? -3.235 1.517 9.535 1.00 96.62 96 ALA A O 1
ATOM 717 N N . ASN A 1 97 ? -2.482 3.033 8.066 1.00 97.88 97 ASN A N 1
ATOM 718 C CA . ASN A 1 97 ? -3.073 4.170 8.764 1.00 97.88 97 ASN A CA 1
ATOM 719 C C . ASN A 1 97 ? -4.598 4.219 8.631 1.00 97.88 97 ASN A C 1
ATOM 721 O O . ASN A 1 97 ? -5.245 4.796 9.484 1.00 97.88 97 ASN A O 1
ATOM 725 N N . ALA A 1 98 ? -5.218 3.558 7.642 1.00 96.19 98 ALA A N 1
ATOM 726 C CA . ALA A 1 98 ? -6.657 3.719 7.392 1.00 96.19 98 ALA A CA 1
ATOM 727 C C . ALA A 1 98 ? -7.544 3.379 8.606 1.00 96.19 98 ALA A C 1
ATOM 729 O O . ALA A 1 98 ? -8.511 4.087 8.876 1.00 96.19 98 ALA A O 1
ATOM 730 N N . LEU A 1 99 ? -7.222 2.304 9.336 1.00 96.81 99 LEU A N 1
ATOM 731 C CA . LEU A 1 99 ? -7.976 1.908 10.532 1.00 96.81 99 LEU A CA 1
ATOM 732 C C . LEU A 1 99 ? -7.603 2.758 11.755 1.00 96.81 99 LEU A C 1
ATOM 734 O O . LEU A 1 99 ? -8.472 3.057 12.569 1.00 96.81 99 LEU A O 1
ATOM 738 N N . LEU A 1 100 ? -6.335 3.167 11.860 1.00 96.38 100 LEU A N 1
ATOM 739 C CA . LEU A 1 100 ? -5.846 4.041 12.930 1.00 96.38 100 LEU A CA 1
ATOM 740 C C . LEU A 1 100 ? -6.465 5.438 12.829 1.00 96.38 100 LEU A C 1
ATOM 742 O O . LEU A 1 100 ? -6.968 5.959 13.817 1.00 96.38 100 LEU A O 1
ATOM 746 N N . ASP A 1 101 ? -6.494 6.006 11.627 1.00 98.00 101 ASP A N 1
ATOM 747 C CA . ASP A 1 101 ? -7.074 7.309 11.314 1.00 98.00 101 ASP A CA 1
ATOM 748 C C . ASP A 1 101 ? -8.583 7.308 11.581 1.00 98.00 101 ASP A C 1
ATOM 750 O O . ASP A 1 101 ? -9.106 8.223 12.216 1.00 98.00 101 ASP A O 1
ATOM 754 N N . ALA A 1 102 ? -9.285 6.247 11.160 1.00 97.81 102 ALA A N 1
ATOM 755 C CA . ALA A 1 102 ? -10.709 6.082 11.440 1.00 97.81 102 ALA A CA 1
ATOM 756 C C . ALA A 1 102 ? -10.992 6.020 12.949 1.00 97.81 102 ALA A C 1
ATOM 758 O O . ALA A 1 102 ? -11.919 6.676 13.424 1.00 97.81 102 ALA A O 1
ATOM 759 N N . TRP A 1 103 ? -10.179 5.275 13.703 1.00 96.94 103 TRP A N 1
ATOM 760 C CA . TRP A 1 103 ? -10.301 5.192 15.156 1.00 96.94 103 TRP A CA 1
ATOM 761 C C . TRP A 1 103 ? -9.965 6.521 15.842 1.00 96.94 103 TRP A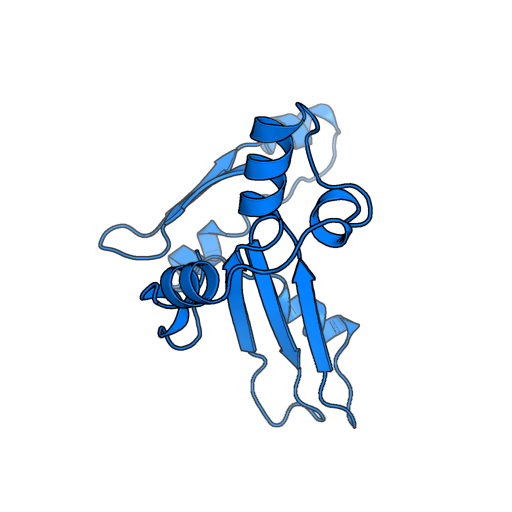 C 1
ATOM 763 O O . TRP A 1 103 ? -10.709 6.972 16.708 1.00 96.94 103 TRP A O 1
ATOM 773 N N . CYS A 1 104 ? -8.893 7.200 15.427 1.00 97.69 104 CYS A N 1
ATOM 774 C CA . CYS A 1 104 ? -8.508 8.493 15.989 1.00 97.69 104 CYS A CA 1
ATOM 775 C C . CYS A 1 104 ? -9.601 9.549 15.780 1.00 97.69 104 CYS A C 1
ATOM 777 O O . CYS A 1 104 ? -9.925 10.304 16.706 1.00 97.69 104 CYS A O 1
ATOM 779 N N . LEU A 1 105 ? -10.211 9.553 14.592 1.00 98.00 105 LEU A N 1
ATOM 780 C CA . LEU A 1 105 ? -11.310 10.449 14.257 1.00 98.00 105 LEU A CA 1
ATOM 781 C C . LEU A 1 105 ? -12.534 10.188 15.129 1.00 98.00 105 LEU A C 1
ATOM 783 O O . LEU A 1 105 ? -13.099 11.138 15.665 1.00 98.00 105 LEU A O 1
ATOM 787 N N . ASP A 1 106 ? -12.910 8.923 15.299 1.00 97.81 106 ASP A N 1
ATOM 788 C CA . ASP A 1 106 ? -14.048 8.531 16.131 1.00 97.81 106 ASP A CA 1
ATOM 789 C C . ASP A 1 106 ? -13.833 8.892 17.611 1.00 97.81 106 ASP A C 1
ATOM 791 O O . ASP A 1 106 ? -14.720 9.446 18.257 1.00 97.81 106 ASP A O 1
ATOM 795 N N . GLN A 1 107 ? -12.628 8.655 18.139 1.00 96.62 107 GLN A N 1
ATOM 796 C CA . GLN A 1 107 ? -12.341 8.826 19.567 1.00 96.62 107 GLN A CA 1
ATOM 797 C C . GLN A 1 107 ? -11.961 10.256 19.968 1.00 96.62 107 GLN A C 1
ATOM 799 O O . GLN A 1 107 ? -12.161 10.645 21.118 1.00 96.62 107 GLN A O 1
ATOM 804 N N . THR A 1 108 ? -11.383 11.048 19.059 1.00 95.56 108 THR A N 1
ATOM 805 C CA . THR A 1 108 ? -10.844 12.383 19.397 1.00 95.56 108 THR A CA 1
ATOM 806 C C . THR A 1 108 ? -11.265 13.504 18.458 1.00 95.56 108 THR A C 1
ATOM 808 O O . THR A 1 108 ? -10.975 14.666 18.739 1.00 95.56 108 THR A O 1
ATOM 811 N N . GLY A 1 109 ? -11.908 13.194 17.331 1.00 97.06 109 GLY A N 1
ATOM 812 C CA . GLY A 1 109 ? -12.209 14.173 16.283 1.00 97.06 109 GLY A CA 1
ATOM 813 C C . GLY A 1 109 ? -10.994 14.613 15.454 1.00 97.06 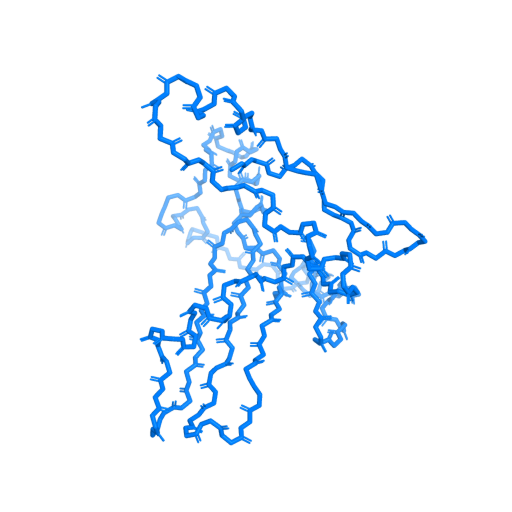109 GLY A C 1
ATOM 814 O O . GLY A 1 109 ? -11.147 15.440 14.556 1.00 97.06 109 GLY A O 1
ATOM 815 N N . ARG A 1 110 ? -9.793 14.078 15.719 1.00 97.06 110 ARG A N 1
ATOM 816 C CA . ARG A 1 110 ? -8.575 14.342 14.933 1.00 97.06 110 ARG A CA 1
ATOM 817 C C . ARG A 1 110 ? -8.446 13.344 13.786 1.00 97.06 110 ARG A C 1
ATOM 819 O O . ARG A 1 110 ? -8.800 12.185 13.926 1.00 97.06 110 ARG A O 1
ATOM 826 N N . HIS A 1 111 ? -7.911 13.779 12.649 1.00 96.62 111 HIS A N 1
ATOM 827 C CA . HIS A 1 111 ? -7.872 12.943 11.443 1.00 96.62 111 HIS A CA 1
ATOM 828 C C . HIS A 1 111 ? -6.861 11.788 11.479 1.00 96.62 111 HIS A C 1
ATOM 830 O O . HIS A 1 111 ? -7.015 10.857 10.699 1.00 96.62 111 HIS A O 1
ATOM 836 N N . PHE A 1 112 ? -5.837 11.856 12.328 1.00 98.06 112 PHE A N 1
ATOM 837 C CA . PHE A 1 112 ? -4.817 10.819 12.486 1.00 98.06 112 PHE A CA 1
ATOM 838 C C . PHE A 1 112 ? -4.187 10.913 13.880 1.00 98.06 112 PHE A C 1
ATOM 840 O O . PHE A 1 112 ? -4.347 11.926 14.570 1.00 98.06 112 PHE A O 1
ATOM 847 N N . ASP A 1 113 ? -3.507 9.852 14.313 1.00 97.69 113 ASP A N 1
ATOM 848 C CA . ASP A 1 113 ? -2.741 9.835 15.564 1.00 97.69 113 ASP A CA 1
ATOM 849 C C . ASP A 1 113 ? -1.342 10.420 15.336 1.00 97.69 113 ASP A C 1
ATOM 851 O O . ASP A 1 113 ? -0.457 9.766 14.780 1.00 97.69 113 ASP A O 1
ATOM 855 N N . GLU A 1 114 ? -1.162 11.683 15.714 1.00 97.56 114 GLU A N 1
ATOM 856 C CA . GLU A 1 114 ? 0.105 12.392 15.544 1.00 97.56 114 GLU A CA 1
ATOM 857 C C . GLU A 1 114 ? 1.202 11.743 16.393 1.00 97.56 114 GLU A C 1
ATOM 859 O O . GLU A 1 114 ? 1.017 11.509 17.586 1.00 97.56 114 GLU A O 1
ATOM 864 N N . ASP A 1 115 ? 2.316 11.389 15.745 1.00 96.62 115 ASP A N 1
ATOM 865 C CA . ASP A 1 115 ? 3.478 10.706 16.331 1.00 96.62 115 ASP A CA 1
ATOM 866 C C . ASP A 1 115 ? 3.169 9.417 17.123 1.00 96.62 115 ASP A C 1
ATOM 868 O O . ASP A 1 115 ? 4.011 8.917 17.872 1.00 96.62 115 ASP A O 1
ATOM 872 N N . GLY A 1 116 ? 1.982 8.831 16.933 1.00 96.38 116 GLY A N 1
ATOM 873 C CA . GLY A 1 116 ? 1.550 7.645 17.671 1.00 96.38 116 GLY A CA 1
ATOM 874 C C . GLY A 1 116 ? 1.241 7.913 19.148 1.00 96.38 116 GLY A C 1
ATOM 875 O O . GLY A 1 116 ? 1.345 6.991 19.961 1.00 96.38 116 GLY A O 1
ATOM 876 N N . HIS A 1 117 ? 0.921 9.156 19.525 1.00 96.50 117 HIS A N 1
ATOM 877 C CA . HIS A 1 117 ? 0.678 9.536 20.917 1.00 96.50 117 HIS A CA 1
ATOM 878 C C . HIS A 1 117 ? -0.474 8.750 21.558 1.00 96.50 117 HIS A C 1
ATOM 880 O O . HIS A 1 117 ? -0.298 8.196 22.643 1.00 96.50 117 HIS A O 1
ATOM 886 N N . MET A 1 118 ? -1.626 8.649 20.889 1.00 94.62 118 MET A N 1
ATOM 887 C CA . MET A 1 118 ? -2.776 7.888 21.391 1.00 94.62 118 MET A CA 1
ATOM 888 C C . MET A 1 118 ? -2.438 6.403 21.521 1.00 94.62 118 MET A C 1
ATOM 890 O O . MET A 1 118 ? -2.747 5.782 22.539 1.00 94.62 118 MET A O 1
ATOM 894 N N . ALA A 1 119 ? -1.800 5.824 20.502 1.00 95.88 119 ALA A N 1
ATOM 895 C CA . ALA A 1 119 ? -1.391 4.425 20.542 1.00 95.88 119 ALA A CA 1
ATOM 896 C C . ALA A 1 119 ? -0.384 4.155 21.676 1.00 95.88 119 ALA A C 1
ATOM 898 O O . ALA A 1 119 ? -0.460 3.109 22.323 1.00 95.88 119 ALA A O 1
ATOM 899 N N . GLY A 1 120 ? 0.528 5.097 21.938 1.00 96.94 120 GLY A N 1
ATOM 900 C CA . GLY A 1 120 ? 1.562 4.998 22.970 1.00 96.94 120 GLY A CA 1
ATOM 901 C C . GLY A 1 120 ? 1.046 5.062 24.411 1.00 96.94 120 GLY A C 1
ATOM 902 O O . GLY A 1 120 ? 1.702 4.540 25.310 1.00 96.94 120 GLY A O 1
ATOM 903 N N . GLU A 1 121 ? -0.126 5.656 24.641 1.00 95.81 121 GLU A N 1
ATOM 904 C CA . GLU A 1 121 ? -0.802 5.654 25.949 1.00 95.81 121 GLU A CA 1
ATOM 905 C C . GLU A 1 121 ? -1.531 4.330 26.240 1.00 95.81 121 GLU A C 1
ATOM 907 O O . GLU A 1 121 ? -1.862 4.029 27.390 1.00 95.81 121 GLU A O 1
ATOM 912 N N . GLY A 1 122 ? -1.796 3.537 25.199 1.00 94.25 122 GLY A N 1
ATOM 913 C CA . GLY A 1 122 ? -2.549 2.294 25.281 1.00 94.25 122 GLY A CA 1
ATOM 914 C C . GLY A 1 122 ? -1.696 1.044 25.505 1.00 94.25 122 GLY A C 1
ATOM 915 O O . GLY A 1 122 ? -0.468 1.048 25.478 1.00 94.25 122 GLY A O 1
ATOM 916 N N . ALA A 1 123 ? -2.388 -0.082 25.671 1.00 97.38 123 ALA A N 1
ATOM 917 C CA . ALA A 1 123 ? -1.799 -1.415 25.624 1.00 97.38 123 ALA A CA 1
ATOM 918 C C . ALA A 1 123 ? -2.528 -2.261 24.574 1.00 97.38 123 ALA A C 1
ATOM 920 O O . ALA A 1 123 ? -3.746 -2.168 24.413 1.00 97.38 123 ALA A O 1
ATOM 921 N N . THR A 1 124 ? -1.788 -3.105 23.854 1.00 97.56 124 THR A N 1
ATOM 922 C CA . THR A 1 124 ? -2.381 -3.980 22.834 1.00 97.56 124 THR A CA 1
ATOM 923 C C . THR A 1 124 ? -3.265 -5.043 23.483 1.00 97.56 124 THR A C 1
ATOM 925 O O . THR A 1 124 ? -2.808 -5.802 24.337 1.00 97.56 124 THR A O 1
ATOM 928 N N . HIS A 1 125 ? -4.515 -5.157 23.028 1.00 98.06 125 HIS A N 1
ATOM 929 C CA . HIS A 1 125 ? -5.405 -6.247 23.423 1.00 98.06 125 HIS A CA 1
ATOM 930 C C . HIS A 1 125 ? -5.135 -7.492 22.565 1.00 98.06 125 HIS A C 1
ATOM 932 O O . HIS A 1 125 ? -5.649 -7.617 21.451 1.00 98.06 125 HIS A O 1
ATOM 938 N N . SER A 1 126 ? -4.351 -8.438 23.087 1.00 98.19 126 SER A N 1
ATOM 939 C CA . SER A 1 126 ? -3.841 -9.591 22.324 1.00 98.19 126 SER A CA 1
ATOM 940 C C . SER A 1 126 ? -4.921 -10.426 21.623 1.00 98.19 126 SER A C 1
ATOM 942 O O . SER A 1 126 ? -4.723 -10.830 20.481 1.00 98.19 126 SER A O 1
ATOM 944 N N . GLU A 1 127 ? -6.075 -10.661 22.257 1.00 98.44 127 GLU A N 1
ATOM 945 C CA . GLU A 1 127 ? -7.164 -11.445 21.642 1.00 98.44 127 GLU A CA 1
ATOM 946 C C . GLU A 1 127 ? -7.817 -10.725 20.452 1.00 98.44 127 GLU A C 1
ATOM 948 O O . GLU A 1 127 ? -8.113 -11.349 19.434 1.00 98.44 127 GLU A O 1
ATOM 953 N N . LEU A 1 128 ? -7.990 -9.401 20.545 1.00 97.62 128 LEU A N 1
ATOM 954 C CA . LEU A 1 128 ? -8.521 -8.591 19.453 1.00 97.62 128 LEU A CA 1
ATOM 955 C C . LEU A 1 128 ? -7.539 -8.566 18.282 1.00 97.62 128 LEU A C 1
ATOM 957 O O . LEU A 1 128 ? -7.949 -8.763 17.140 1.00 97.62 128 LEU A O 1
ATOM 961 N N . LEU A 1 129 ? -6.243 -8.394 18.567 1.00 97.94 129 LEU A N 1
ATOM 962 C CA . LEU A 1 129 ? -5.201 -8.449 17.544 1.00 97.94 129 LEU A CA 1
ATOM 963 C C . LEU A 1 129 ? -5.185 -9.811 16.835 1.00 97.94 129 LEU A C 1
ATOM 965 O O . LEU A 1 129 ? -5.141 -9.860 15.607 1.00 97.94 129 LEU A O 1
ATOM 969 N N . ALA A 1 130 ? -5.261 -10.912 17.588 1.00 98.06 130 ALA A N 1
ATOM 970 C CA . ALA A 1 130 ? -5.315 -12.256 17.018 1.00 98.06 130 ALA A CA 1
ATOM 971 C C . ALA A 1 130 ? -6.554 -12.454 16.127 1.00 98.06 130 ALA A C 1
ATOM 973 O O . ALA A 1 130 ? -6.442 -13.019 15.040 1.00 98.06 130 ALA A O 1
ATOM 974 N N . SER A 1 131 ? -7.712 -11.942 16.554 1.00 98.06 131 SER A N 1
ATOM 975 C CA . SER A 1 131 ? -8.944 -11.960 15.759 1.00 98.06 131 SER A CA 1
ATOM 976 C C . SER A 1 131 ? -8.795 -11.162 14.457 1.00 98.06 131 SER A C 1
ATOM 978 O O . SER A 1 131 ? -9.075 -11.686 13.381 1.00 98.06 131 SER A O 1
ATOM 980 N N . MET A 1 132 ? -8.263 -9.937 14.514 1.00 96.88 132 MET A N 1
ATOM 981 C CA . MET A 1 132 ? -8.032 -9.105 13.325 1.00 96.88 132 MET A CA 1
ATOM 982 C C . MET A 1 132 ? -7.045 -9.744 12.337 1.00 96.88 132 MET A C 1
ATOM 984 O O . MET A 1 132 ? -7.283 -9.730 11.132 1.00 96.88 132 MET A O 1
ATOM 988 N N . LEU A 1 133 ? -5.962 -10.353 12.830 1.00 97.31 133 LEU A N 1
ATOM 989 C CA . LEU A 1 133 ? -4.971 -11.042 11.993 1.00 97.31 133 LEU A CA 1
ATOM 990 C C . LEU A 1 133 ? -5.480 -12.365 11.395 1.00 97.31 133 LEU A C 1
ATOM 992 O O . LEU A 1 133 ? -4.807 -12.933 10.534 1.00 97.31 133 LEU A O 1
ATOM 996 N N . SER A 1 134 ? -6.653 -12.850 11.816 1.00 97.50 134 SER A N 1
ATOM 997 C CA . SER A 1 134 ? -7.278 -14.056 11.260 1.00 97.50 134 SER A CA 1
ATOM 998 C C . SER A 1 134 ? -8.001 -13.826 9.926 1.00 97.50 134 SER A C 1
ATOM 1000 O O . SER A 1 134 ? -8.464 -14.790 9.313 1.00 97.50 134 SER A O 1
ATOM 1002 N N . ASP A 1 135 ? -8.075 -12.579 9.442 1.00 97.00 135 ASP A N 1
ATOM 1003 C CA . ASP A 1 135 ? -8.668 -12.270 8.140 1.00 97.00 135 ASP A CA 1
ATOM 1004 C C . ASP A 1 135 ? -7.972 -13.044 7.003 1.00 97.00 135 ASP A C 1
ATOM 1006 O O . ASP A 1 135 ? -6.741 -13.087 6.886 1.00 97.00 135 ASP A O 1
ATOM 1010 N N . ALA A 1 136 ? -8.779 -13.634 6.116 1.00 95.94 136 ALA A N 1
ATOM 1011 C CA . ALA A 1 136 ? -8.316 -14.466 5.009 1.00 95.94 136 ALA A CA 1
ATOM 1012 C C . ALA A 1 136 ? -7.353 -13.740 4.052 1.00 95.94 136 ALA A C 1
ATOM 1014 O O . ALA A 1 136 ? -6.573 -14.394 3.349 1.00 95.94 136 ALA A O 1
ATOM 1015 N N . TYR A 1 137 ? -7.377 -12.404 4.000 1.00 94.75 137 TYR A N 1
ATOM 1016 C CA . TYR A 1 137 ? -6.431 -11.606 3.227 1.00 94.75 137 TYR A CA 1
ATOM 1017 C C . TYR A 1 137 ? -4.974 -11.893 3.616 1.00 94.75 137 TYR A C 1
ATOM 1019 O O . TYR A 1 137 ? -4.107 -12.017 2.737 1.00 94.75 137 TYR A O 1
ATOM 1027 N N . PHE A 1 138 ? -4.687 -12.048 4.912 1.00 96.31 138 PHE A N 1
ATOM 1028 C CA . PHE A 1 138 ? -3.320 -12.243 5.396 1.00 96.31 138 PHE A CA 1
ATOM 1029 C C . PHE A 1 138 ? -2.724 -13.573 4.924 1.00 96.31 138 PHE A C 1
ATOM 1031 O O . PHE A 1 138 ? -1.542 -13.613 4.581 1.00 96.31 138 PHE A O 1
ATOM 1038 N N . SER A 1 139 ? -3.546 -14.613 4.762 1.00 95.19 139 SER A N 1
ATOM 1039 C CA . SER A 1 139 ? -3.117 -15.928 4.262 1.00 95.19 139 SER A CA 1
ATOM 1040 C C . SER A 1 139 ? -2.925 -16.007 2.741 1.00 95.19 139 SER A C 1
ATOM 1042 O O . SER A 1 139 ? -2.379 -16.995 2.250 1.00 95.19 139 SER A O 1
ATOM 1044 N N . LYS A 1 140 ? -3.353 -15.000 1.964 1.00 93.31 140 LYS A N 1
ATOM 1045 C CA . LYS A 1 140 ? -3.178 -15.009 0.500 1.00 93.31 140 LYS A CA 1
ATOM 1046 C C . LYS A 1 140 ? -1.693 -14.891 0.111 1.00 93.31 140 LYS A C 1
ATOM 1048 O O . LYS A 1 140 ? -0.997 -14.048 0.692 1.00 93.31 140 LYS A O 1
ATOM 1053 N N . PRO A 1 141 ? -1.207 -15.656 -0.887 1.00 92.00 141 PRO A N 1
ATOM 1054 C CA . PRO A 1 141 ? 0.137 -15.476 -1.429 1.00 92.00 141 PRO A CA 1
ATOM 1055 C C . PRO A 1 141 ? 0.238 -14.171 -2.232 1.00 92.00 141 PRO A C 1
ATOM 1057 O O . PRO A 1 141 ? -0.761 -13.649 -2.722 1.00 92.00 141 PRO A O 1
ATOM 1060 N N . ALA A 1 142 ? 1.456 -13.653 -2.388 1.00 88.50 142 ALA A N 1
ATOM 1061 C CA . ALA A 1 142 ? 1.729 -12.595 -3.357 1.00 88.50 142 ALA A CA 1
ATOM 1062 C C . ALA A 1 142 ? 1.685 -13.155 -4.800 1.00 88.50 142 ALA A C 1
ATOM 1064 O O . ALA A 1 142 ? 2.037 -14.323 -4.993 1.00 88.50 142 ALA A O 1
ATOM 1065 N N . PRO A 1 143 ? 1.330 -12.349 -5.821 1.00 85.88 143 PRO A N 1
ATOM 1066 C CA . PRO A 1 143 ? 0.920 -10.944 -5.745 1.00 85.88 143 PRO A CA 1
ATOM 1067 C C . PRO A 1 143 ? -0.514 -10.778 -5.214 1.00 85.88 143 PRO A C 1
ATOM 1069 O O . PRO A 1 143 ? -1.414 -11.520 -5.596 1.00 85.88 143 PRO A O 1
ATOM 1072 N N . LYS A 1 144 ? -0.719 -9.780 -4.345 1.00 88.56 144 LYS A N 1
ATOM 1073 C CA . LYS A 1 144 ? -2.032 -9.400 -3.805 1.00 88.56 144 LYS A CA 1
ATOM 1074 C C . LYS A 1 144 ? -2.109 -7.892 -3.553 1.00 88.56 144 LYS A C 1
ATOM 1076 O O . LYS A 1 144 ? -1.105 -7.290 -3.165 1.00 88.56 144 LYS A O 1
ATOM 1081 N N . SER A 1 145 ? -3.288 -7.317 -3.762 1.00 84.38 145 SER A N 1
ATOM 1082 C CA . SER A 1 145 ? -3.642 -5.947 -3.380 1.00 84.38 145 SER A CA 1
ATOM 1083 C C . SER A 1 145 ? -5.025 -5.906 -2.721 1.00 84.38 145 SER A C 1
ATOM 1085 O O . SER A 1 145 ? -5.798 -6.866 -2.855 1.00 84.38 145 SER A O 1
ATOM 1087 N N . THR A 1 146 ? -5.325 -4.828 -1.988 1.00 83.69 146 THR A N 1
ATOM 1088 C CA . THR A 1 146 ? -6.622 -4.617 -1.313 1.00 83.69 146 THR A CA 1
ATOM 1089 C C . THR A 1 146 ? -7.103 -3.171 -1.345 1.00 83.69 146 THR A C 1
ATOM 1091 O O . THR A 1 146 ? -6.319 -2.267 -1.705 1.00 83.69 146 THR A O 1
#

InterPro domains:
  IPR005338 Anhydro-N-acetylmuramic acid kinase [PF03702] (1-146)
  IPR005338 Anhydro-N-acetylmuramic acid kinase [PTHR30605] (1-146)

Organism: Marinobacter nauticus (NCBI:txid2743)

Sequence (146 aa):
GQTIRHQPAGNAPFSLQIGNAAWLSERLGISTVADFRSRDIASGGQGAPLVPAFHRWLFASPTQDRCILNLGGIANITWLPAGSRKPVVGFDTGPANALLDAWCLDQTGRHFDEDGHMAGEGATHSELLASMLSDAYFSKPAPKST

Secondary structure (DSSP, 8-state):
-EEEEEE-SSSS-EEEEE--HHHHHHHHTS-----HHHHHHHTTS-S---THHHHHHHH--SS--EEEEEESSEEEEEEE-GGG-S--EEEEEEESHHHHHHHHHHHHS-SS-GGGHHHHHS---HHHHHHHHTSHHHHPPSS---

Foldseek 3Di:
DAWPDAALDDPDGDTDDDDPQVCVCVVPVDRGDDDQQGVQSVVSHRSPDPCLVVCCVPPAAQPDWDKDWDADQWIKIWTHDHNPPDDIFMATQGGGFVVQQVVCCVPPVHRHCPVCPVVVVDDDPVVVVVVVCPPVQNVDDPPYYD